Protein AF-A0A953AS24-F1 (afdb_monomer_lite)

Sequence (165 aa):
MPSPA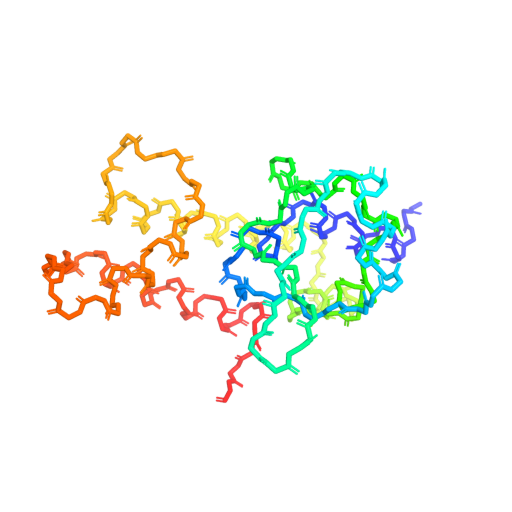DTLSALCQGCGLCCDGTLFARVPVSAAERDRLLVAAGVQVERRPDGAFALPQRCAALSGCRCTVYADRPGRCREYQCLLFAAVEASEVDLDEARAVIHGAGHLIAELGRCAFGAQDDGMAVVARFRALATDAQGPALPAEARRAFLALQAYLDRHFRGRR

Radius of gyration: 16.63 Å; chains: 1; bounding box: 41×34×47 Å

pLDDT: mean 91.41, std 7.44, range [49.41, 98.5]

Structure (mmCIF, N/CA/C/O backbone):
data_AF-A0A953AS24-F1
#
_entry.id   AF-A0A953AS24-F1
#
loop_
_atom_site.group_PDB
_atom_site.id
_atom_site.type_symbol
_atom_site.label_atom_id
_atom_site.label_alt_id
_atom_site.label_comp_id
_atom_site.label_asym_id
_atom_site.label_entity_id
_atom_site.label_seq_id
_atom_site.pdbx_PDB_ins_code
_atom_site.Cartn_x
_atom_site.Cartn_y
_atom_site.Cartn_z
_atom_site.occupancy
_atom_site.B_iso_or_equiv
_atom_site.auth_seq_id
_atom_site.auth_comp_id
_atom_site.auth_asym_id
_atom_site.auth_atom_id
_atom_site.pdbx_PDB_model_num
ATOM 1 N N . MET A 1 1 ? -15.199 -5.588 -24.005 1.00 57.06 1 MET A N 1
ATOM 2 C CA . MET A 1 1 ? -14.948 -5.758 -22.559 1.00 57.06 1 MET A CA 1
ATOM 3 C C . MET A 1 1 ? -13.448 -5.634 -22.329 1.00 57.06 1 MET A C 1
ATOM 5 O O . MET A 1 1 ? -12.721 -6.041 -23.232 1.00 57.06 1 MET A O 1
ATOM 9 N N . PRO A 1 2 ? -12.986 -5.033 -21.220 1.00 70.00 2 PRO A N 1
ATOM 10 C CA . PRO A 1 2 ? -11.558 -4.989 -20.897 1.00 70.00 2 PRO A CA 1
ATOM 11 C C . PRO A 1 2 ? -10.990 -6.407 -20.751 1.00 70.00 2 PRO A C 1
ATOM 13 O O . PRO A 1 2 ? -11.717 -7.326 -20.370 1.00 70.00 2 PRO A O 1
ATOM 16 N N . SER A 1 3 ? -9.710 -6.594 -21.081 1.00 81.81 3 SER A N 1
ATOM 17 C CA . SER A 1 3 ? -9.041 -7.878 -20.855 1.00 81.81 3 SER A CA 1
ATOM 18 C C . SER A 1 3 ? -8.829 -8.118 -19.349 1.00 81.81 3 SER A C 1
ATOM 20 O O . SER A 1 3 ? -8.782 -7.152 -18.582 1.00 81.81 3 SER A O 1
ATOM 22 N N . PRO A 1 4 ? -8.639 -9.371 -18.892 1.00 80.38 4 PRO A N 1
ATOM 23 C CA . PRO A 1 4 ? -8.304 -9.646 -17.491 1.00 80.38 4 PRO A CA 1
ATOM 24 C C . PRO A 1 4 ? -7.082 -8.850 -17.000 1.00 80.38 4 PRO A C 1
ATOM 26 O O . PRO A 1 4 ? -7.081 -8.318 -15.891 1.00 80.38 4 PRO A O 1
ATOM 29 N N . ALA A 1 5 ? -6.074 -8.676 -17.861 1.00 84.25 5 ALA A N 1
ATOM 30 C CA . ALA A 1 5 ? -4.888 -7.878 -17.560 1.00 84.25 5 ALA A CA 1
ATOM 31 C C . ALA A 1 5 ? -5.206 -6.380 -17.364 1.00 84.25 5 ALA A C 1
ATOM 33 O O . ALA A 1 5 ? -4.604 -5.730 -16.501 1.00 84.25 5 ALA A O 1
ATOM 34 N N . ASP A 1 6 ? -6.168 -5.835 -18.114 1.00 89.81 6 ASP A N 1
ATOM 35 C CA . ASP A 1 6 ? -6.621 -4.447 -17.959 1.00 89.81 6 ASP A CA 1
ATOM 36 C C . ASP A 1 6 ? -7.392 -4.259 -16.650 1.00 89.81 6 ASP A C 1
ATOM 38 O O . ASP A 1 6 ? -7.176 -3.273 -15.944 1.00 89.81 6 ASP A O 1
ATOM 42 N N . THR A 1 7 ? -8.237 -5.227 -16.279 1.00 93.94 7 THR A N 1
ATOM 43 C CA . THR A 1 7 ? -8.987 -5.224 -15.012 1.00 93.94 7 THR A CA 1
ATOM 44 C C . THR A 1 7 ? -8.045 -5.223 -13.807 1.00 93.94 7 THR A C 1
ATOM 46 O O . THR A 1 7 ? -8.185 -4.393 -12.907 1.00 93.94 7 THR A O 1
ATOM 49 N N . LEU A 1 8 ? -7.030 -6.089 -13.813 1.00 95.19 8 LEU A N 1
ATOM 50 C CA . LEU A 1 8 ? -6.021 -6.158 -12.751 1.00 95.19 8 LEU A CA 1
ATOM 51 C C . LEU A 1 8 ? -5.157 -4.890 -12.693 1.00 95.19 8 LEU A C 1
ATOM 53 O O . LEU A 1 8 ? -4.812 -4.398 -11.614 1.00 95.19 8 LEU A O 1
ATOM 57 N N . SER A 1 9 ? -4.849 -4.307 -13.853 1.00 94.62 9 SER A N 1
ATOM 58 C CA . SER A 1 9 ? -4.141 -3.028 -13.921 1.00 94.62 9 SER A CA 1
ATOM 59 C C . SER A 1 9 ? -4.973 -1.885 -13.338 1.00 94.62 9 SER A C 1
ATOM 61 O O . SER A 1 9 ? -4.454 -1.076 -12.561 1.00 94.62 9 SER A O 1
ATOM 63 N N . ALA A 1 10 ? -6.269 -1.840 -13.660 1.00 95.19 10 ALA A N 1
ATOM 64 C CA . ALA A 1 10 ? -7.214 -0.870 -13.120 1.00 95.19 10 ALA A CA 1
ATOM 65 C C . ALA A 1 10 ? -7.365 -1.010 -11.599 1.00 95.19 10 ALA A C 1
ATOM 67 O O . ALA A 1 10 ? -7.369 0.002 -10.897 1.00 95.19 10 ALA A O 1
ATOM 68 N N . LEU A 1 11 ? -7.397 -2.243 -11.080 1.00 96.88 11 LEU A N 1
ATOM 69 C CA . LEU A 1 11 ? -7.413 -2.516 -9.643 1.00 96.88 11 LEU A CA 1
ATOM 70 C C . LEU A 1 11 ? -6.212 -1.869 -8.939 1.00 96.88 11 LEU A C 1
ATOM 72 O O . LEU A 1 11 ? -6.384 -1.085 -8.006 1.00 96.88 11 LEU A O 1
ATOM 76 N N . CYS A 1 12 ? -4.986 -2.155 -9.389 1.00 96.31 12 CYS A N 1
ATOM 77 C CA . CYS A 1 12 ? -3.791 -1.606 -8.747 1.00 96.31 12 CYS A CA 1
ATOM 78 C C . CYS A 1 12 ? -3.719 -0.076 -8.848 1.00 96.31 12 CYS A C 1
ATOM 80 O O . CYS A 1 12 ? -3.359 0.576 -7.867 1.00 96.31 12 CYS A O 1
ATOM 82 N N . GLN A 1 13 ? -4.061 0.495 -10.010 1.00 94.88 13 GLN A N 1
ATOM 83 C CA . GLN A 1 13 ? -4.047 1.947 -10.220 1.00 94.88 13 GLN A CA 1
ATOM 84 C C . GLN A 1 13 ? -5.165 2.689 -9.471 1.00 94.88 13 GLN A C 1
ATOM 86 O O . GLN A 1 13 ? -5.053 3.897 -9.273 1.00 94.88 13 GLN A O 1
ATOM 91 N N . GLY A 1 14 ? -6.215 1.985 -9.043 1.00 95.75 14 GLY A N 1
ATOM 92 C CA . GLY A 1 14 ? -7.245 2.506 -8.142 1.00 95.75 14 GLY A CA 1
ATOM 93 C C . GLY A 1 14 ? -6.962 2.275 -6.652 1.00 95.75 14 GLY A C 1
ATOM 94 O O . GLY A 1 14 ? -7.643 2.864 -5.823 1.00 95.75 14 GLY A O 1
ATOM 95 N N . CYS A 1 15 ? -5.980 1.435 -6.300 1.00 96.94 15 CYS A N 1
ATOM 96 C CA . CYS A 1 15 ? -5.744 0.982 -4.924 1.00 96.94 15 CYS A CA 1
ATOM 97 C C . CYS A 1 15 ? -4.624 1.739 -4.198 1.00 96.94 15 CYS A C 1
ATOM 99 O O . CYS A 1 15 ? -4.833 2.272 -3.115 1.00 96.94 15 CYS A O 1
ATOM 101 N N . GLY A 1 16 ? -3.409 1.756 -4.752 1.00 94.94 16 GLY A N 1
ATOM 102 C CA . GLY A 1 16 ? -2.274 2.490 -4.176 1.00 94.94 16 GLY A CA 1
ATOM 103 C C . GLY A 1 16 ? -1.678 1.971 -2.849 1.00 94.94 16 GLY A C 1
ATOM 104 O O . GLY A 1 16 ? -0.575 2.393 -2.516 1.00 94.94 16 GLY A O 1
ATOM 105 N N . LEU A 1 17 ? -2.298 1.023 -2.130 1.00 96.06 17 LEU A N 1
ATOM 106 C CA . LEU A 1 17 ? -1.863 0.584 -0.779 1.00 96.06 17 LEU A CA 1
ATOM 107 C C . LEU A 1 17 ? -0.479 -0.100 -0.710 1.00 96.06 17 LEU A C 1
ATOM 109 O O . LEU A 1 17 ? 0.141 -0.227 0.351 1.00 96.06 17 LEU A O 1
ATOM 113 N N . CYS A 1 18 ? 0.013 -0.607 -1.840 1.00 94.56 18 CYS A N 1
ATOM 114 C CA . CYS A 1 18 ? 1.396 -1.072 -1.961 1.00 94.56 18 CYS A CA 1
ATOM 115 C C . CYS A 1 18 ? 2.372 0.108 -2.074 1.00 94.56 18 CYS A C 1
ATOM 117 O O . CYS A 1 18 ? 3.489 0.047 -1.570 1.00 94.56 18 CYS A O 1
ATOM 119 N N . CYS A 1 19 ? 1.945 1.163 -2.773 1.00 94.25 19 CYS A N 1
ATOM 120 C CA . CYS A 1 19 ? 2.753 2.320 -3.138 1.00 94.25 19 CYS A CA 1
ATOM 121 C C . CYS A 1 19 ? 2.797 3.400 -2.043 1.00 94.25 19 CYS A C 1
ATOM 123 O O . CYS A 1 19 ? 3.697 4.237 -2.038 1.00 94.25 19 CYS A O 1
ATOM 125 N N . ASP A 1 20 ? 1.814 3.437 -1.143 1.00 93.25 20 ASP A N 1
ATOM 126 C CA . ASP A 1 20 ? 1.729 4.420 -0.054 1.00 93.25 20 ASP A CA 1
ATOM 127 C C . ASP A 1 20 ? 2.463 3.972 1.226 1.00 93.25 20 ASP A C 1
ATOM 129 O O . ASP A 1 20 ? 2.679 4.776 2.133 1.00 93.25 20 ASP A O 1
ATOM 133 N N . GLY A 1 21 ? 2.878 2.702 1.285 1.00 92.56 21 GLY A N 1
ATOM 134 C CA . GLY A 1 21 ? 3.564 2.096 2.427 1.00 92.56 21 GLY A CA 1
ATOM 135 C C . GLY A 1 21 ? 2.660 1.345 3.408 1.00 92.56 21 GLY A C 1
ATOM 136 O O . GLY A 1 21 ? 3.138 0.828 4.427 1.00 92.56 21 GLY A O 1
ATOM 137 N N . THR A 1 22 ? 1.362 1.239 3.120 1.00 94.94 22 THR A N 1
ATOM 138 C CA . THR A 1 22 ? 0.387 0.562 3.980 1.00 94.94 22 THR A CA 1
ATOM 139 C C . THR A 1 22 ? 0.687 -0.935 4.094 1.00 94.94 22 THR A C 1
ATOM 141 O O . THR A 1 22 ? 0.753 -1.490 5.206 1.00 94.94 22 THR A O 1
ATOM 144 N N . LEU A 1 23 ? 0.922 -1.610 2.964 1.00 94.56 23 LEU A N 1
ATOM 145 C CA . LEU A 1 23 ? 1.195 -3.051 2.959 1.00 94.56 23 LEU A CA 1
ATOM 146 C C . LEU A 1 23 ? 2.635 -3.391 3.354 1.00 94.56 23 LEU A C 1
ATOM 148 O O . LEU A 1 23 ? 2.839 -4.295 4.165 1.00 94.56 23 LEU A O 1
ATOM 152 N N . PHE A 1 24 ? 3.616 -2.650 2.847 1.00 92.69 24 PHE A N 1
ATOM 153 C CA . PHE A 1 24 ? 5.036 -2.841 3.141 1.00 92.69 24 PHE A CA 1
ATOM 154 C C . PHE A 1 24 ? 5.801 -1.526 2.997 1.00 92.69 24 PHE A C 1
ATOM 156 O O . PHE A 1 24 ? 5.405 -0.648 2.244 1.00 92.69 24 PHE A O 1
ATOM 163 N N . ALA A 1 25 ? 6.923 -1.398 3.705 1.00 90.88 25 ALA A N 1
ATOM 164 C CA . ALA A 1 25 ? 7.680 -0.147 3.747 1.00 90.88 25 ALA A CA 1
ATOM 165 C C . ALA A 1 25 ? 8.714 -0.000 2.620 1.00 90.88 25 ALA A C 1
ATOM 167 O O . ALA A 1 25 ? 9.188 1.103 2.374 1.00 90.88 25 ALA A O 1
ATOM 168 N N . ARG A 1 26 ? 9.137 -1.099 1.978 1.00 92.69 26 ARG A N 1
ATOM 169 C CA . ARG A 1 26 ? 10.236 -1.092 1.001 1.00 92.69 26 ARG A CA 1
ATOM 170 C C . ARG A 1 26 ? 10.067 -2.190 -0.041 1.00 92.69 26 ARG A C 1
ATOM 172 O O . ARG A 1 26 ? 9.614 -3.282 0.292 1.00 92.69 26 ARG A O 1
ATOM 179 N N . VAL A 1 27 ? 10.514 -1.917 -1.264 1.00 93.94 27 VAL A N 1
ATOM 180 C CA . VAL A 1 27 ? 10.561 -2.883 -2.369 1.00 93.94 27 VAL A CA 1
ATOM 181 C C . VAL A 1 27 ? 12.014 -3.082 -2.803 1.00 93.94 27 VAL A C 1
ATOM 183 O O . VAL A 1 27 ? 12.656 -2.103 -3.176 1.00 93.94 27 VAL A O 1
ATOM 186 N N . PRO A 1 28 ? 12.567 -4.306 -2.767 1.00 94.31 28 PRO A N 1
ATOM 187 C CA . PRO A 1 28 ? 13.895 -4.573 -3.314 1.00 94.31 28 PRO A CA 1
ATOM 188 C C . PRO A 1 28 ? 13.943 -4.276 -4.816 1.00 94.31 28 PRO A C 1
ATOM 190 O O . PRO A 1 28 ? 13.036 -4.677 -5.546 1.00 94.31 28 PRO A O 1
ATOM 193 N N . VAL A 1 29 ? 15.003 -3.612 -5.272 1.00 94.75 29 VAL A N 1
ATOM 194 C CA . VAL A 1 29 ? 15.225 -3.304 -6.693 1.00 94.75 29 VAL A CA 1
ATOM 195 C C . VAL A 1 29 ? 16.671 -3.592 -7.089 1.00 94.75 29 VAL A C 1
ATOM 197 O O . VAL A 1 29 ? 17.593 -3.483 -6.280 1.00 94.75 29 VAL A O 1
ATOM 200 N N . SER A 1 30 ? 16.881 -3.972 -8.343 1.00 94.00 30 SER A N 1
ATOM 201 C CA . SER A 1 30 ? 18.215 -4.098 -8.934 1.00 94.00 30 SER A CA 1
ATOM 202 C C . SER A 1 30 ? 18.818 -2.727 -9.266 1.00 94.00 30 SER A C 1
ATOM 204 O O . SER A 1 30 ? 18.110 -1.724 -9.376 1.00 94.00 30 SER A O 1
ATOM 206 N N . ALA A 1 31 ? 20.135 -2.676 -9.491 1.00 92.25 31 ALA A N 1
ATOM 207 C CA . ALA A 1 31 ? 20.808 -1.453 -9.941 1.00 92.25 31 ALA A CA 1
ATOM 208 C C . ALA A 1 31 ? 20.243 -0.938 -11.282 1.00 92.25 31 ALA A C 1
ATOM 210 O O . ALA A 1 31 ? 20.002 0.255 -11.434 1.00 92.25 31 ALA A O 1
ATOM 211 N N . ALA A 1 32 ? 19.940 -1.843 -12.218 1.00 92.38 32 ALA A N 1
ATOM 212 C CA . ALA A 1 32 ? 19.353 -1.486 -13.509 1.00 92.38 32 ALA A CA 1
ATOM 213 C C . ALA A 1 32 ? 17.914 -0.949 -13.388 1.00 92.38 32 ALA A C 1
ATOM 215 O O . ALA A 1 32 ? 17.480 -0.125 -14.189 1.00 92.38 32 ALA A O 1
ATOM 216 N N . GLU A 1 33 ? 17.131 -1.424 -12.417 1.00 93.00 33 GLU A N 1
ATOM 217 C CA . GLU A 1 33 ? 15.798 -0.870 -12.138 1.00 93.00 33 GLU A CA 1
ATOM 218 C C . GLU A 1 33 ? 15.875 0.486 -11.453 1.00 93.00 33 GLU A C 1
ATOM 220 O O . GLU A 1 33 ? 15.106 1.371 -11.813 1.00 93.00 33 GLU A O 1
ATOM 225 N N . ARG A 1 34 ? 16.815 0.679 -10.519 1.00 91.44 34 ARG A N 1
ATOM 226 C CA . ARG A 1 34 ? 17.094 1.998 -9.940 1.00 91.44 34 ARG A CA 1
ATOM 227 C C . ARG A 1 34 ? 17.351 3.027 -11.033 1.00 91.44 34 ARG A C 1
ATOM 229 O O . ARG A 1 34 ? 16.734 4.085 -11.012 1.00 91.44 34 ARG A O 1
ATOM 236 N N . ASP A 1 35 ? 18.26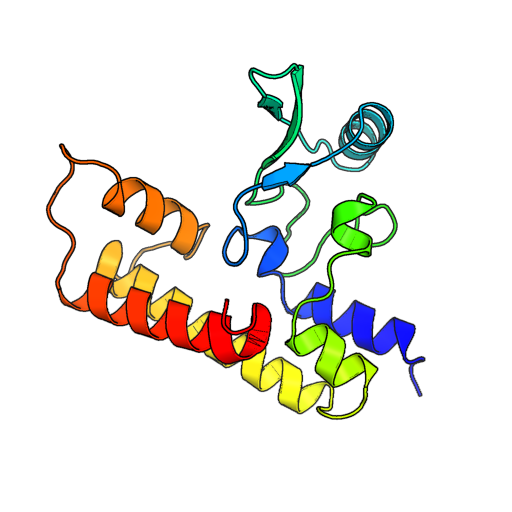3 2.730 -11.955 1.00 90.06 35 ASP A N 1
ATOM 237 C CA . ASP A 1 35 ? 18.667 3.699 -12.980 1.00 90.06 35 ASP A CA 1
ATOM 238 C C . ASP A 1 35 ? 17.483 4.055 -13.885 1.00 90.06 35 ASP A C 1
ATOM 240 O O . ASP A 1 35 ? 17.247 5.227 -14.176 1.00 90.06 35 ASP A O 1
ATOM 244 N N . ARG A 1 36 ? 16.658 3.061 -14.237 1.00 88.94 36 ARG A N 1
ATOM 245 C CA . ARG A 1 36 ? 15.406 3.285 -14.973 1.00 88.94 36 ARG A CA 1
ATOM 246 C C . ARG A 1 36 ? 14.403 4.132 -14.194 1.00 88.94 36 ARG A C 1
ATOM 248 O O . ARG A 1 36 ? 13.838 5.055 -14.764 1.00 88.94 36 ARG A O 1
ATOM 255 N N . LEU A 1 37 ? 14.191 3.851 -12.910 1.00 86.75 37 LEU A N 1
ATOM 256 C CA . LEU A 1 37 ? 13.284 4.615 -12.045 1.00 86.75 37 LEU A CA 1
ATOM 257 C C . LEU A 1 37 ? 13.717 6.079 -11.889 1.00 86.75 37 LEU A C 1
ATOM 259 O O . LEU A 1 37 ? 12.875 6.981 -11.915 1.00 86.75 37 LEU A O 1
ATOM 263 N N . LEU A 1 38 ? 15.025 6.307 -11.755 1.00 85.44 38 LEU A N 1
ATOM 264 C CA . LEU A 1 38 ? 15.603 7.641 -11.674 1.00 85.44 38 LEU A CA 1
ATOM 265 C C . LEU A 1 38 ? 15.333 8.430 -12.960 1.00 85.44 38 LEU A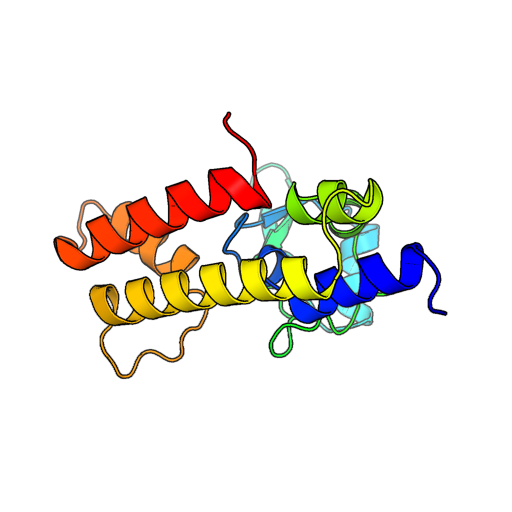 C 1
ATOM 267 O O . LEU A 1 38 ? 14.870 9.564 -12.890 1.00 85.44 38 LEU A O 1
ATOM 271 N N . VAL A 1 39 ? 15.562 7.816 -14.124 1.00 83.44 39 VAL A N 1
ATOM 272 C CA . VAL A 1 39 ? 15.325 8.449 -15.431 1.00 83.44 39 VAL A CA 1
ATOM 273 C C . VAL A 1 39 ? 13.833 8.667 -15.700 1.00 83.44 39 VAL A C 1
ATOM 275 O O . VAL A 1 39 ? 13.449 9.733 -16.169 1.00 83.44 39 VAL A O 1
ATOM 278 N N . ALA A 1 40 ? 12.987 7.680 -15.401 1.00 78.12 40 ALA A N 1
ATOM 279 C CA . ALA A 1 40 ? 11.572 7.703 -15.766 1.00 78.12 40 ALA A CA 1
ATOM 280 C C . ALA A 1 40 ? 10.727 8.649 -14.900 1.00 78.12 40 ALA A C 1
ATOM 282 O O . ALA A 1 40 ? 9.756 9.222 -15.389 1.00 78.12 40 ALA A O 1
ATOM 283 N N . ALA A 1 41 ? 11.054 8.794 -13.612 1.00 77.31 41 ALA A N 1
ATOM 284 C CA . ALA A 1 41 ? 10.212 9.546 -12.678 1.00 77.31 41 ALA A CA 1
ATOM 285 C C . ALA A 1 41 ? 10.977 10.265 -11.556 1.00 77.31 41 ALA A C 1
ATOM 287 O O . ALA A 1 41 ? 10.364 10.685 -10.575 1.00 77.31 41 ALA A O 1
ATOM 288 N N . GLY A 1 42 ? 12.305 10.390 -11.653 1.00 82.50 42 GLY A N 1
ATOM 289 C CA . GLY A 1 42 ? 13.114 11.023 -10.605 1.00 82.50 42 GLY A CA 1
ATOM 290 C C . GLY A 1 42 ? 13.071 10.275 -9.267 1.00 82.50 42 GLY A C 1
ATOM 291 O O . GLY A 1 42 ? 13.406 10.840 -8.225 1.00 82.50 42 GLY A O 1
ATOM 292 N N . VAL A 1 43 ? 12.635 9.011 -9.280 1.00 82.25 43 VAL A N 1
ATOM 293 C CA . VAL A 1 43 ? 12.394 8.221 -8.073 1.00 82.25 43 VAL A CA 1
ATOM 294 C C . VAL A 1 43 ? 13.732 7.831 -7.457 1.00 82.25 43 VAL A C 1
ATOM 296 O O . VAL A 1 43 ? 14.502 7.067 -8.038 1.00 82.25 43 VAL A O 1
ATOM 299 N N . GLN A 1 44 ? 13.992 8.342 -6.256 1.00 82.44 44 GLN A N 1
ATOM 300 C CA . GLN A 1 44 ? 15.174 7.980 -5.482 1.00 82.44 44 GLN A CA 1
ATOM 301 C C . GLN A 1 44 ? 14.985 6.602 -4.842 1.00 82.44 44 GLN A C 1
ATOM 303 O O . GLN A 1 44 ? 13.919 6.291 -4.306 1.00 82.44 44 GLN A O 1
ATOM 308 N N . VAL A 1 45 ? 16.035 5.783 -4.876 1.00 89.25 45 VAL A N 1
ATOM 309 C CA . VAL A 1 45 ? 16.090 4.508 -4.149 1.00 89.25 45 VAL A CA 1
ATOM 310 C C . VAL A 1 45 ? 17.124 4.612 -3.037 1.00 89.25 45 VAL A C 1
ATOM 312 O O . VAL A 1 45 ? 18.152 5.275 -3.179 1.00 89.25 45 VAL A O 1
ATOM 315 N N . GLU A 1 46 ? 16.881 3.913 -1.941 1.00 92.25 46 GLU A N 1
ATOM 316 C CA . GLU A 1 46 ? 17.805 3.829 -0.820 1.00 92.25 46 GLU A CA 1
ATOM 317 C C . GLU A 1 46 ? 18.823 2.714 -1.063 1.00 92.25 46 GLU A C 1
ATOM 319 O O . GLU A 1 46 ? 18.474 1.620 -1.518 1.00 92.25 46 GLU A O 1
ATOM 324 N N . ARG A 1 47 ? 20.089 2.963 -0.713 1.00 93.25 47 ARG A N 1
ATOM 325 C CA . ARG A 1 47 ? 21.088 1.900 -0.576 1.00 93.25 47 ARG A CA 1
ATOM 326 C C . ARG A 1 47 ? 21.081 1.402 0.864 1.00 93.25 47 ARG A C 1
ATOM 328 O O . ARG A 1 47 ? 21.296 2.173 1.795 1.00 93.25 47 ARG A O 1
ATOM 335 N N . ARG A 1 48 ? 20.826 0.112 1.042 1.00 90.81 48 ARG A N 1
ATOM 336 C CA . ARG A 1 48 ? 20.788 -0.556 2.344 1.00 90.81 48 ARG A CA 1
ATOM 337 C C . ARG A 1 48 ? 22.205 -0.851 2.865 1.00 90.81 48 ARG A C 1
ATOM 339 O O . ARG A 1 48 ? 23.144 -0.884 2.067 1.00 90.81 48 ARG A O 1
ATOM 346 N N . PRO A 1 49 ? 22.373 -1.119 4.177 1.00 90.44 49 PRO A N 1
ATOM 347 C CA . PRO A 1 49 ? 23.676 -1.461 4.761 1.00 90.44 49 PRO A CA 1
ATOM 348 C C . PRO A 1 49 ? 24.340 -2.695 4.134 1.00 90.44 49 PRO A C 1
ATOM 350 O O . PRO A 1 49 ? 25.557 -2.747 4.014 1.00 90.44 49 PRO A O 1
ATOM 353 N N . ASP A 1 50 ? 23.532 -3.656 3.682 1.00 90.56 50 ASP A N 1
ATOM 354 C CA . ASP A 1 50 ? 23.965 -4.860 2.955 1.00 90.56 50 ASP A CA 1
ATOM 355 C C . ASP A 1 50 ? 24.376 -4.583 1.491 1.00 90.56 50 ASP A C 1
ATOM 357 O O . ASP A 1 50 ? 24.755 -5.494 0.759 1.00 90.56 50 ASP A O 1
ATOM 361 N N . GLY A 1 51 ? 24.315 -3.324 1.050 1.00 90.00 51 GLY A N 1
ATOM 362 C CA . GLY A 1 51 ? 24.669 -2.888 -0.295 1.00 90.00 51 GLY A CA 1
ATOM 363 C C . GLY A 1 51 ? 23.554 -3.033 -1.333 1.00 90.00 51 GLY A C 1
ATOM 364 O O . GLY A 1 51 ? 23.734 -2.527 -2.444 1.00 90.00 51 GLY A O 1
ATOM 365 N N . ALA A 1 52 ? 22.418 -3.653 -0.993 1.00 92.00 52 ALA A N 1
ATOM 366 C CA . ALA A 1 52 ? 21.270 -3.788 -1.886 1.00 92.00 52 ALA A CA 1
ATOM 367 C C . ALA A 1 52 ? 20.501 -2.466 -2.041 1.00 92.00 52 ALA A C 1
ATOM 369 O O . ALA A 1 52 ? 20.540 -1.597 -1.167 1.00 92.00 52 ALA A O 1
ATOM 370 N N . PHE A 1 53 ? 19.754 -2.320 -3.138 1.00 94.50 53 PHE A N 1
ATOM 371 C CA . PHE A 1 53 ? 18.872 -1.171 -3.343 1.00 94.50 53 PHE A CA 1
ATOM 372 C C . PHE A 1 53 ? 17.435 -1.499 -2.946 1.00 94.50 53 PHE A C 1
ATOM 374 O O . PHE A 1 53 ? 16.927 -2.597 -3.191 1.00 94.50 53 PHE A O 1
ATOM 381 N N . ALA A 1 54 ? 16.768 -0.526 -2.338 1.00 94.38 54 ALA A N 1
ATOM 382 C CA . ALA A 1 54 ? 15.366 -0.617 -1.981 1.00 94.38 54 ALA A CA 1
ATOM 383 C C . ALA A 1 54 ? 14.639 0.675 -2.344 1.00 94.38 54 ALA A C 1
ATOM 385 O O . ALA A 1 54 ? 15.079 1.768 -2.008 1.00 94.38 54 ALA A O 1
ATOM 386 N N . LEU A 1 55 ? 13.499 0.543 -3.007 1.00 93.56 55 LEU A N 1
ATOM 387 C CA . LEU A 1 55 ? 12.561 1.629 -3.227 1.00 93.56 55 LEU A CA 1
ATOM 388 C C . LEU A 1 55 ? 11.732 1.832 -1.945 1.00 93.56 55 LEU A C 1
ATOM 390 O O . LEU A 1 55 ? 10.935 0.941 -1.609 1.00 93.56 55 LEU A O 1
ATOM 394 N N . PRO A 1 56 ? 11.896 2.954 -1.220 1.00 92.12 56 PRO A N 1
ATOM 395 C CA . PRO A 1 56 ? 11.083 3.234 -0.046 1.00 92.12 56 PRO A CA 1
ATOM 396 C C . PRO A 1 56 ? 9.628 3.501 -0.433 1.00 92.12 56 PRO A C 1
ATOM 398 O O . PRO A 1 56 ? 9.327 4.038 -1.500 1.00 92.12 56 PRO A O 1
ATOM 401 N N . GLN A 1 57 ? 8.722 3.111 0.458 1.00 91.44 57 GLN A N 1
ATOM 402 C CA . GLN A 1 57 ? 7.319 3.492 0.418 1.00 91.44 57 GLN A CA 1
ATOM 403 C C . GLN A 1 57 ? 7.080 4.543 1.512 1.00 91.44 57 GLN A C 1
ATOM 405 O O . GLN A 1 57 ? 7.493 4.345 2.651 1.00 91.44 57 GLN A O 1
ATOM 410 N N . ARG A 1 58 ? 6.434 5.676 1.248 1.00 90.94 58 ARG A N 1
ATOM 411 C CA . ARG A 1 58 ? 5.675 6.066 0.050 1.00 90.94 58 ARG A CA 1
ATOM 412 C C . ARG A 1 58 ? 6.534 6.259 -1.210 1.00 90.94 58 ARG A C 1
ATOM 414 O O . ARG A 1 58 ? 7.462 7.060 -1.216 1.00 90.94 58 ARG A O 1
ATOM 421 N N . CYS A 1 59 ? 6.183 5.559 -2.289 1.00 92.06 59 CYS A N 1
ATOM 422 C CA . CYS A 1 59 ? 6.860 5.662 -3.579 1.00 92.06 59 CYS A CA 1
ATOM 423 C C . CYS A 1 59 ? 6.713 7.075 -4.158 1.00 92.06 59 CYS A C 1
ATOM 425 O O . CYS A 1 59 ? 5.604 7.607 -4.236 1.00 92.06 59 CYS A O 1
ATOM 427 N N . ALA A 1 60 ? 7.810 7.662 -4.642 1.00 90.88 60 ALA A N 1
ATOM 428 C CA . ALA A 1 60 ? 7.786 8.985 -5.270 1.00 90.88 60 ALA A CA 1
ATOM 429 C C . ALA A 1 60 ? 6.963 9.027 -6.576 1.00 90.88 60 ALA A C 1
ATOM 431 O O . ALA A 1 60 ? 6.438 10.075 -6.932 1.00 90.88 60 ALA A O 1
ATOM 432 N N . ALA A 1 61 ? 6.773 7.885 -7.248 1.00 92.62 61 ALA A N 1
ATOM 433 C CA . ALA A 1 61 ? 5.904 7.776 -8.422 1.00 92.62 61 ALA A CA 1
ATOM 434 C C . ALA A 1 61 ? 4.402 7.666 -8.082 1.00 92.62 61 ALA A C 1
ATOM 436 O O . ALA A 1 61 ? 3.577 7.499 -8.980 1.00 92.62 61 ALA A O 1
ATOM 437 N N . LEU A 1 62 ? 4.017 7.709 -6.801 1.00 92.94 62 LEU A N 1
ATOM 438 C CA . LEU A 1 62 ? 2.612 7.686 -6.404 1.00 92.94 62 LEU A CA 1
ATOM 439 C C . LEU A 1 62 ? 1.993 9.091 -6.491 1.00 92.94 62 LEU A C 1
ATOM 441 O O . LEU A 1 62 ? 2.349 9.990 -5.723 1.00 92.94 62 LEU A O 1
ATOM 445 N N . SER A 1 63 ? 0.999 9.247 -7.365 1.00 92.06 63 SER A N 1
ATOM 446 C CA . SER A 1 63 ? 0.157 10.442 -7.481 1.00 92.06 63 SER A CA 1
ATOM 447 C C . SER A 1 63 ? -1.302 10.082 -7.187 1.00 92.06 63 SER A C 1
ATOM 449 O O . SER A 1 63 ? -1.933 9.326 -7.931 1.00 92.06 63 SER A O 1
ATOM 451 N N . GLY A 1 64 ? -1.833 10.560 -6.057 1.00 90.69 64 GLY A N 1
ATOM 452 C CA . GLY A 1 64 ? -3.079 10.030 -5.494 1.00 90.69 64 GLY A CA 1
ATOM 453 C C . GLY A 1 64 ? -2.947 8.527 -5.224 1.00 90.69 64 GLY A C 1
ATOM 454 O O . GLY A 1 64 ? -2.061 8.118 -4.480 1.00 90.69 64 GLY A O 1
ATOM 455 N N . CYS A 1 65 ? -3.781 7.714 -5.879 1.00 90.94 65 CYS A N 1
ATOM 456 C CA . CYS A 1 65 ? -3.690 6.245 -5.854 1.00 90.94 65 CYS A CA 1
ATOM 457 C C . CYS A 1 65 ? -2.965 5.650 -7.079 1.00 90.94 65 CYS A C 1
ATOM 459 O O . CYS A 1 65 ? -2.775 4.436 -7.159 1.00 90.94 65 CYS A O 1
ATOM 461 N N . ARG A 1 66 ? -2.557 6.485 -8.045 1.00 93.94 66 ARG A N 1
ATOM 462 C CA . ARG A 1 66 ? -2.030 6.043 -9.341 1.00 93.94 66 ARG A CA 1
ATOM 463 C C . ARG A 1 66 ? -0.506 6.036 -9.354 1.00 93.94 66 ARG A C 1
ATOM 465 O O . ARG A 1 66 ? 0.137 7.020 -8.994 1.00 93.94 66 ARG A O 1
ATOM 472 N N . CYS A 1 67 ? 0.070 4.939 -9.835 1.00 94.00 67 CYS A N 1
ATOM 473 C CA . CYS A 1 67 ? 1.498 4.855 -10.128 1.00 94.00 67 CYS A CA 1
ATOM 474 C C . CYS A 1 67 ? 1.778 5.507 -11.489 1.00 94.00 67 CYS A C 1
ATOM 476 O O . CYS A 1 67 ? 1.292 5.026 -12.513 1.00 94.00 67 CYS A O 1
ATOM 478 N N . THR A 1 68 ? 2.575 6.574 -11.516 1.00 93.56 68 THR A N 1
ATOM 479 C CA . THR A 1 68 ? 2.910 7.300 -12.755 1.00 93.56 68 THR A CA 1
ATOM 480 C C . THR A 1 68 ? 3.820 6.503 -13.691 1.00 93.56 68 THR A C 1
ATOM 482 O O . THR A 1 68 ? 3.852 6.781 -14.883 1.00 93.56 68 THR A O 1
ATOM 485 N N . VAL A 1 69 ? 4.493 5.469 -13.176 1.00 92.44 69 VAL A N 1
ATOM 486 C CA . VAL A 1 69 ? 5.368 4.553 -13.931 1.00 92.44 69 VAL A CA 1
ATOM 487 C C . VAL A 1 69 ? 4.804 3.132 -13.986 1.00 92.44 69 VAL A C 1
ATOM 489 O O . VAL A 1 69 ? 5.552 2.161 -13.967 1.00 92.44 69 VAL A O 1
ATOM 492 N N . TYR A 1 70 ? 3.476 2.964 -14.001 1.00 93.12 70 TYR A N 1
ATOM 493 C CA . TYR A 1 70 ? 2.857 1.634 -13.887 1.00 93.12 70 TYR A CA 1
ATOM 494 C C . TYR A 1 70 ? 3.346 0.634 -14.953 1.00 93.12 70 TYR A C 1
ATOM 496 O O . TYR A 1 70 ? 3.579 -0.534 -14.637 1.00 93.12 70 TYR A O 1
ATOM 504 N N . ALA A 1 71 ? 3.550 1.093 -16.192 1.00 89.88 71 ALA A N 1
ATOM 505 C CA . ALA A 1 71 ? 4.084 0.271 -17.279 1.00 89.88 71 ALA A CA 1
ATOM 506 C C . ALA A 1 71 ? 5.539 -0.164 -17.021 1.00 89.88 71 ALA A C 1
ATOM 508 O O . ALA 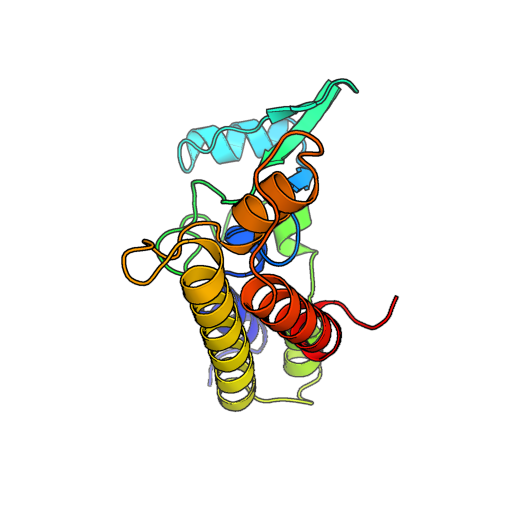A 1 71 ? 5.872 -1.332 -17.227 1.00 89.88 71 ALA A O 1
ATOM 509 N N . ASP A 1 72 ? 6.352 0.732 -16.459 1.00 89.50 72 ASP A N 1
ATOM 510 C CA . ASP A 1 72 ? 7.784 0.551 -16.186 1.00 89.50 72 ASP A CA 1
ATOM 511 C C . ASP A 1 72 ? 8.083 0.123 -14.743 1.00 89.50 72 ASP A C 1
ATOM 513 O O . ASP A 1 72 ? 9.226 0.181 -14.282 1.00 89.50 72 ASP A O 1
ATOM 517 N N . ARG A 1 73 ? 7.056 -0.315 -14.003 1.00 92.50 73 ARG A N 1
ATOM 518 C CA . ARG A 1 73 ? 7.197 -0.689 -12.595 1.00 92.50 73 ARG A CA 1
ATOM 519 C C . ARG A 1 73 ? 8.282 -1.763 -12.409 1.00 92.50 73 ARG A C 1
ATOM 521 O O . ARG A 1 73 ? 8.364 -2.677 -13.244 1.00 92.50 73 ARG A O 1
ATOM 528 N N . PRO A 1 74 ? 9.050 -1.706 -11.301 1.00 93.19 74 PRO A N 1
ATOM 529 C CA . PRO A 1 74 ? 10.058 -2.714 -10.981 1.00 93.19 74 PRO A CA 1
ATOM 530 C C . PRO A 1 74 ? 9.470 -4.123 -10.959 1.00 93.19 74 PRO A C 1
ATOM 532 O O . PRO A 1 74 ? 8.289 -4.295 -10.642 1.00 93.19 74 PRO A O 1
ATOM 535 N N . GLY A 1 75 ? 10.300 -5.131 -11.221 1.00 94.19 75 GLY A N 1
ATOM 536 C CA . GLY A 1 75 ? 9.923 -6.543 -11.249 1.00 94.19 75 GLY A CA 1
ATOM 537 C C . GLY A 1 75 ? 9.166 -6.950 -9.992 1.00 94.19 75 GLY A C 1
ATOM 538 O O . GLY A 1 75 ? 8.047 -7.438 -10.085 1.00 94.19 75 GLY A O 1
ATOM 539 N N . ARG A 1 76 ? 9.668 -6.583 -8.807 1.00 94.88 76 ARG A N 1
ATOM 540 C CA . ARG A 1 76 ? 8.978 -6.861 -7.535 1.00 94.88 76 ARG A CA 1
ATOM 541 C C . ARG A 1 76 ? 7.604 -6.194 -7.404 1.00 94.88 76 ARG A C 1
ATOM 543 O O . ARG A 1 76 ? 6.693 -6.801 -6.855 1.00 94.88 76 ARG A O 1
ATOM 550 N N . CYS A 1 77 ? 7.419 -4.984 -7.934 1.00 94.50 77 CYS A N 1
ATOM 551 C CA . CYS A 1 77 ? 6.102 -4.331 -7.979 1.00 94.50 77 CYS A CA 1
ATOM 552 C C . CYS A 1 77 ? 5.144 -4.993 -8.986 1.00 94.50 77 CYS A C 1
ATOM 554 O O . CYS A 1 77 ? 3.932 -4.799 -8.899 1.00 94.50 77 CYS A O 1
ATOM 556 N N . ARG A 1 78 ? 5.675 -5.701 -9.988 1.00 93.50 78 ARG A N 1
ATOM 557 C CA . ARG A 1 78 ? 4.897 -6.436 -10.994 1.00 93.50 78 ARG A CA 1
ATOM 558 C C . ARG A 1 78 ? 4.512 -7.830 -10.516 1.00 93.50 78 ARG A C 1
ATOM 560 O O . ARG A 1 78 ? 3.384 -8.239 -10.742 1.00 93.50 78 ARG A O 1
ATOM 567 N N . GLU A 1 79 ? 5.449 -8.511 -9.868 1.00 93.81 79 GLU A N 1
ATOM 568 C CA . GLU A 1 79 ? 5.307 -9.866 -9.328 1.00 93.81 79 GLU A CA 1
ATOM 569 C C . GLU A 1 79 ? 4.402 -9.920 -8.096 1.00 93.81 79 GLU A C 1
ATOM 571 O O . GLU A 1 79 ? 3.799 -10.951 -7.823 1.00 93.81 79 GLU A O 1
ATOM 576 N N . TYR A 1 80 ? 4.322 -8.837 -7.318 1.00 94.94 80 TYR A N 1
ATOM 577 C CA . TYR A 1 80 ? 3.528 -8.840 -6.097 1.00 94.94 80 TYR A CA 1
ATOM 578 C C . TYR A 1 80 ? 2.022 -8.876 -6.394 1.00 94.94 80 TYR A C 1
ATOM 580 O O . TYR A 1 80 ? 1.451 -7.901 -6.886 1.00 94.94 80 TYR A O 1
ATOM 588 N N . GLN A 1 81 ? 1.382 -9.978 -6.007 1.00 95.38 81 GLN A N 1
ATOM 589 C CA . GLN A 1 81 ? -0.064 -10.173 -6.040 1.00 95.38 81 GLN A CA 1
ATOM 590 C C . GLN A 1 81 ? -0.594 -10.195 -4.599 1.00 95.38 81 GLN A C 1
ATOM 592 O O . GLN A 1 81 ? -0.303 -11.113 -3.833 1.00 95.38 81 GLN A O 1
ATOM 597 N N . CYS A 1 82 ? -1.342 -9.164 -4.194 1.00 97.19 82 CYS A N 1
ATOM 598 C CA . CYS A 1 82 ? -2.054 -9.198 -2.913 1.00 97.19 82 CYS A CA 1
ATOM 599 C C . CYS A 1 82 ? -3.260 -10.147 -2.997 1.00 97.19 82 CYS A C 1
ATOM 601 O O . CYS A 1 82 ? -3.701 -10.487 -4.093 1.00 97.19 82 CYS A O 1
ATOM 603 N N . LEU A 1 83 ? -3.839 -10.539 -1.859 1.00 97.62 83 LEU A N 1
ATOM 604 C CA . LEU A 1 83 ? -5.005 -11.433 -1.865 1.00 97.62 83 LEU A CA 1
ATOM 605 C C . LEU A 1 83 ? -6.165 -10.899 -2.713 1.00 97.62 83 LEU A C 1
ATOM 607 O O . LEU A 1 83 ? -6.762 -11.660 -3.462 1.00 97.62 83 LEU A O 1
ATOM 611 N N . LEU A 1 84 ? -6.447 -9.595 -2.653 1.00 98.12 84 LEU A N 1
ATOM 612 C CA . LEU A 1 84 ? -7.484 -8.990 -3.486 1.00 98.12 84 LEU A CA 1
ATOM 613 C C . LEU A 1 84 ? -7.163 -9.088 -4.985 1.00 98.12 84 LEU A C 1
ATOM 615 O O . LEU A 1 84 ? -8.062 -9.314 -5.786 1.00 98.12 84 LEU A O 1
ATOM 619 N N . PHE A 1 85 ? -5.890 -8.939 -5.365 1.00 97.50 85 PHE A N 1
ATOM 620 C CA . PHE A 1 85 ? -5.454 -9.145 -6.746 1.00 97.50 85 PHE A CA 1
ATOM 621 C C . PHE A 1 85 ? -5.711 -10.589 -7.176 1.00 97.50 85 PHE A C 1
ATOM 623 O O . PHE A 1 85 ? -6.310 -10.804 -8.224 1.00 97.50 85 PHE A O 1
ATOM 630 N N . ALA A 1 86 ? -5.295 -11.559 -6.357 1.00 97.00 86 ALA A N 1
ATOM 631 C CA . ALA A 1 86 ? -5.472 -12.979 -6.645 1.00 97.00 86 ALA A CA 1
ATOM 632 C C . ALA A 1 86 ? -6.958 -13.364 -6.753 1.00 97.00 86 ALA A C 1
ATOM 634 O O . ALA A 1 86 ? -7.331 -14.094 -7.664 1.00 97.00 86 ALA A O 1
ATOM 635 N N . ALA A 1 87 ? -7.818 -12.819 -5.887 1.00 97.25 87 ALA A N 1
ATOM 636 C CA . ALA A 1 87 ? -9.260 -13.058 -5.929 1.00 97.25 87 ALA A CA 1
ATOM 637 C C . ALA A 1 87 ? -9.908 -12.514 -7.217 1.00 97.25 87 ALA A C 1
ATOM 639 O O . ALA A 1 87 ? -10.730 -13.193 -7.828 1.00 97.25 87 ALA A O 1
ATOM 640 N N . VAL A 1 88 ? -9.507 -11.319 -7.673 1.00 97.31 88 VAL A N 1
ATOM 641 C CA . VAL A 1 88 ? -9.978 -10.760 -8.955 1.00 97.31 88 VAL A CA 1
ATOM 642 C C . VAL A 1 88 ? -9.430 -11.555 -10.142 1.00 97.31 88 VAL A C 1
ATOM 644 O O . VAL A 1 88 ? -10.162 -11.828 -11.089 1.00 97.31 88 VAL A O 1
ATOM 647 N N . GLU A 1 89 ? -8.160 -11.968 -10.095 1.00 96.50 89 GLU A N 1
ATOM 648 C CA . GLU A 1 89 ? -7.537 -12.808 -11.129 1.00 96.50 89 GLU A CA 1
ATOM 649 C C . GLU A 1 89 ? -8.251 -14.164 -11.256 1.00 96.50 89 GLU A C 1
ATOM 651 O O . GLU A 1 89 ? -8.512 -14.624 -12.367 1.00 96.50 89 GLU A O 1
ATOM 656 N N . ALA A 1 90 ? -8.649 -14.754 -10.127 1.00 96.06 90 ALA A N 1
ATOM 657 C CA . ALA A 1 90 ? -9.426 -15.988 -10.053 1.00 96.06 90 ALA A CA 1
ATOM 658 C C . ALA A 1 90 ? -10.934 -15.798 -10.319 1.00 96.06 90 ALA A C 1
ATOM 660 O O . ALA A 1 90 ? -11.676 -16.777 -10.322 1.00 96.06 90 ALA A O 1
ATOM 661 N N . SER A 1 91 ? -11.396 -14.565 -10.572 1.00 95.62 91 SER A N 1
ATOM 662 C CA . SER A 1 91 ? -12.820 -14.219 -10.737 1.00 95.62 91 SER A CA 1
ATOM 663 C C . SER A 1 91 ? -13.707 -14.594 -9.535 1.00 95.62 91 SER A C 1
ATOM 665 O O . SER A 1 91 ? -14.907 -14.802 -9.692 1.00 95.62 91 SER A O 1
ATOM 667 N N . GLU A 1 92 ? -13.131 -14.675 -8.333 1.00 96.88 92 GLU A N 1
ATOM 668 C CA . GLU A 1 92 ? -13.864 -14.874 -7.072 1.00 96.88 92 GLU A CA 1
ATOM 669 C C . GLU A 1 92 ? -14.557 -13.590 -6.602 1.00 96.88 92 GLU A C 1
ATOM 671 O O . GLU A 1 92 ? -15.525 -13.647 -5.847 1.00 96.88 92 GLU A O 1
ATOM 676 N N . VAL A 1 93 ? -14.021 -12.443 -7.022 1.00 96.75 93 VAL A N 1
ATOM 677 C CA . VAL A 1 93 ? -14.491 -11.096 -6.693 1.00 96.75 93 VAL A CA 1
ATOM 678 C C . VAL A 1 93 ? -14.406 -10.249 -7.958 1.00 96.75 93 VAL A C 1
ATOM 680 O O . VAL A 1 93 ? -13.398 -10.302 -8.669 1.00 96.75 93 VAL A O 1
ATOM 683 N N . ASP A 1 94 ? -15.432 -9.455 -8.252 1.00 95.94 94 ASP A N 1
ATOM 684 C CA . ASP A 1 94 ? -15.394 -8.538 -9.393 1.00 95.94 94 ASP A CA 1
ATOM 685 C C . ASP A 1 94 ? -14.689 -7.203 -9.068 1.00 95.94 94 ASP A C 1
ATOM 687 O O . ASP A 1 94 ? -14.251 -6.931 -7.946 1.00 95.94 94 ASP A O 1
ATOM 691 N N . LEU A 1 95 ? -14.520 -6.341 -10.076 1.00 95.50 95 LEU A N 1
ATOM 692 C CA . LEU A 1 95 ? -13.804 -5.077 -9.891 1.00 95.50 95 LEU A CA 1
ATOM 693 C C . LEU A 1 95 ? -14.549 -4.090 -8.974 1.00 95.50 95 LEU A C 1
ATOM 695 O O . LEU A 1 95 ? -13.896 -3.292 -8.299 1.00 95.50 95 LEU A O 1
ATOM 699 N N . ASP A 1 96 ? -15.879 -4.107 -8.949 1.00 96.19 96 ASP A N 1
ATOM 700 C CA . ASP A 1 96 ? -16.678 -3.194 -8.130 1.00 96.19 96 ASP A CA 1
ATOM 701 C C . ASP A 1 96 ? -16.677 -3.639 -6.662 1.00 96.19 96 ASP A C 1
ATOM 703 O O . ASP A 1 96 ? -16.451 -2.819 -5.764 1.00 96.19 96 ASP A O 1
ATOM 707 N N . GLU A 1 97 ? -16.796 -4.941 -6.412 1.00 97.81 97 GLU A N 1
ATOM 708 C CA . GLU A 1 97 ? -16.593 -5.538 -5.092 1.00 97.81 97 GLU A CA 1
ATOM 709 C C . GLU A 1 97 ? -15.173 -5.265 -4.574 1.00 97.81 97 GLU A C 1
ATOM 711 O O . GLU A 1 97 ? -14.979 -4.857 -3.423 1.00 97.81 97 GLU A O 1
ATOM 716 N N . ALA A 1 98 ? -14.161 -5.393 -5.437 1.00 98.00 98 ALA A N 1
ATOM 717 C CA . ALA A 1 98 ? -12.786 -5.093 -5.068 1.00 98.00 98 ALA A CA 1
ATOM 718 C C . ALA A 1 98 ? -12.574 -3.608 -4.727 1.00 98.00 98 ALA A C 1
ATOM 720 O O . ALA A 1 98 ? -11.859 -3.285 -3.772 1.00 98.00 98 ALA A O 1
ATOM 721 N N . ARG A 1 99 ? -13.232 -2.681 -5.436 1.00 98.00 99 ARG A N 1
ATOM 722 C CA . ARG A 1 99 ? -13.221 -1.252 -5.072 1.00 98.00 99 ARG A CA 1
ATOM 723 C C . ARG A 1 99 ? -13.853 -1.005 -3.708 1.00 98.00 99 ARG A C 1
ATOM 725 O O . ARG A 1 99 ? -13.316 -0.203 -2.945 1.00 98.00 99 ARG A O 1
ATOM 732 N N . ALA A 1 100 ? -14.934 -1.705 -3.365 1.00 98.31 100 ALA A N 1
ATOM 733 C CA . ALA A 1 100 ? -15.534 -1.597 -2.037 1.00 98.31 100 ALA A CA 1
ATOM 734 C C . ALA A 1 100 ? -14.548 -2.026 -0.934 1.00 98.31 100 ALA A C 1
ATOM 736 O O . ALA A 1 100 ? -14.440 -1.354 0.095 1.00 98.31 100 ALA A O 1
ATOM 737 N N . VAL A 1 101 ? -13.759 -3.080 -1.175 1.00 98.50 101 VAL A N 1
ATOM 738 C CA . VAL A 1 101 ? -12.691 -3.512 -0.257 1.00 98.50 101 VAL A CA 1
ATOM 739 C C . VAL A 1 101 ? -11.596 -2.445 -0.116 1.00 98.50 101 VAL A C 1
ATOM 741 O O . VAL A 1 101 ? -11.148 -2.140 0.992 1.00 98.50 101 VAL A O 1
ATOM 744 N N . ILE A 1 102 ? -11.182 -1.824 -1.222 1.00 98.31 102 ILE A N 1
ATOM 745 C CA . ILE A 1 102 ? -10.195 -0.732 -1.209 1.00 98.31 102 ILE A CA 1
ATOM 746 C C . ILE A 1 102 ? -10.717 0.467 -0.407 1.00 98.31 102 ILE A C 1
ATOM 748 O O . ILE A 1 102 ? -10.001 1.000 0.442 1.00 98.31 102 ILE A O 1
ATOM 752 N N . HIS A 1 103 ? -11.969 0.869 -0.628 1.00 97.75 103 HIS A N 1
ATOM 753 C CA . HIS A 1 103 ? -12.590 1.969 0.112 1.00 97.75 103 HIS A CA 1
ATOM 754 C C . HIS A 1 103 ? -12.674 1.662 1.612 1.00 97.75 103 HIS A C 1
ATOM 756 O O . HIS A 1 103 ? -12.366 2.527 2.431 1.00 97.75 103 HIS A O 1
ATOM 762 N N . GLY A 1 104 ? -13.011 0.422 1.983 1.00 98.19 104 GLY A N 1
ATOM 763 C CA . GLY A 1 104 ? -13.005 -0.028 3.376 1.00 98.19 104 GLY A CA 1
ATOM 764 C C . GLY A 1 104 ? -11.638 0.137 4.046 1.00 98.19 104 GLY A C 1
ATOM 765 O O . GLY A 1 104 ? -11.551 0.686 5.146 1.00 98.19 104 GLY A O 1
ATOM 766 N N . ALA A 1 105 ? -10.556 -0.248 3.360 1.00 98.12 105 ALA A N 1
ATOM 767 C CA . ALA A 1 105 ? -9.198 -0.007 3.847 1.00 98.12 105 ALA A CA 1
ATOM 768 C C . ALA A 1 105 ? -8.901 1.497 3.993 1.00 98.12 105 ALA A C 1
ATOM 770 O O . ALA A 1 105 ? -8.377 1.916 5.025 1.00 98.12 105 ALA A O 1
ATOM 771 N N . GLY A 1 106 ? -9.290 2.316 3.009 1.00 96.56 106 GLY A N 1
ATOM 772 C CA . GLY A 1 106 ? -9.140 3.774 3.055 1.00 96.56 106 GLY A CA 1
ATOM 773 C C . GLY A 1 106 ? -9.846 4.421 4.252 1.00 96.56 106 GLY A C 1
ATOM 774 O O . GLY A 1 106 ? -9.258 5.259 4.935 1.00 96.56 106 GLY A O 1
ATOM 775 N N . HIS A 1 107 ? -11.066 3.985 4.577 1.00 96.94 107 HIS A N 1
ATOM 776 C CA . HIS A 1 107 ? -11.795 4.465 5.756 1.00 96.94 107 HIS A CA 1
ATOM 777 C C . HIS A 1 107 ? -11.083 4.126 7.070 1.00 96.94 107 HIS A C 1
ATOM 779 O O . HIS A 1 107 ? -11.003 4.979 7.956 1.00 96.94 107 HIS A O 1
ATOM 785 N N . LEU A 1 108 ? -10.536 2.913 7.192 1.00 97.94 108 LEU A N 1
ATOM 786 C CA . LEU A 1 108 ? -9.782 2.489 8.376 1.00 97.94 108 LEU A CA 1
ATOM 787 C C . LEU A 1 108 ? -8.449 3.239 8.514 1.00 97.94 108 LEU A C 1
ATOM 789 O O . LEU A 1 108 ? -8.055 3.588 9.625 1.00 97.94 108 LEU A O 1
ATOM 793 N N . ILE A 1 109 ? -7.772 3.528 7.398 1.00 96.81 109 ILE A N 1
ATOM 794 C CA . ILE A 1 109 ? -6.560 4.362 7.382 1.00 96.81 109 ILE A CA 1
ATOM 795 C C . ILE A 1 109 ? -6.896 5.791 7.818 1.00 96.81 109 ILE A C 1
ATOM 797 O O . ILE A 1 109 ? -6.202 6.345 8.666 1.00 96.81 109 ILE A O 1
ATOM 801 N N . ALA A 1 110 ? -7.977 6.375 7.298 1.00 95.12 110 ALA A N 1
ATOM 802 C CA . ALA A 1 110 ? -8.410 7.713 7.688 1.00 95.12 110 ALA A CA 1
ATOM 803 C C . ALA A 1 110 ? -8.797 7.788 9.176 1.00 95.12 110 ALA A C 1
ATOM 805 O O . ALA A 1 110 ? -8.471 8.765 9.845 1.00 95.12 110 ALA A O 1
ATOM 806 N N . GLU A 1 111 ? -9.458 6.757 9.713 1.00 95.94 111 GLU A N 1
ATOM 807 C CA . GLU A 1 111 ? -9.761 6.665 11.147 1.00 95.94 111 GLU A CA 1
ATOM 808 C C . GLU A 1 111 ? -8.489 6.583 11.993 1.00 95.94 111 GLU A C 1
ATOM 810 O O . GLU A 1 111 ? -8.344 7.332 12.956 1.00 95.94 111 GLU A O 1
ATOM 815 N N . LEU A 1 112 ? -7.526 5.745 11.600 1.00 96.44 112 LEU A N 1
ATOM 816 C CA . LEU A 1 112 ? -6.226 5.691 12.263 1.00 96.44 112 LEU A CA 1
ATOM 817 C C . LEU A 1 112 ? -5.535 7.061 12.261 1.00 96.44 112 LEU A C 1
ATOM 819 O O . LEU A 1 112 ? -5.028 7.480 13.300 1.00 96.44 112 LEU A O 1
ATOM 823 N N . GLY A 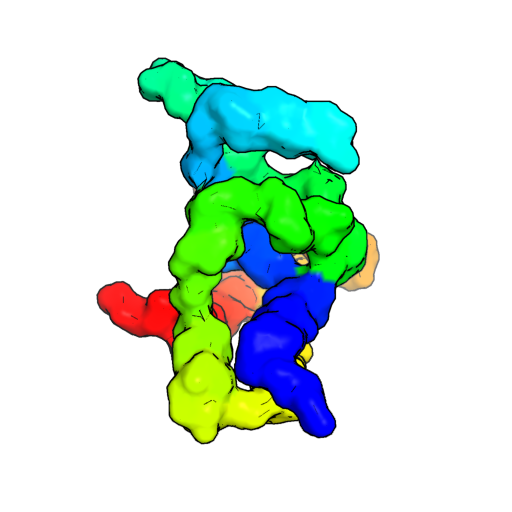1 113 ? -5.538 7.759 11.122 1.00 95.12 113 GLY A N 1
ATOM 824 C CA . GLY A 1 113 ? -4.972 9.101 10.992 1.00 95.12 113 GLY A CA 1
ATOM 825 C C . GLY A 1 113 ? -5.625 10.092 11.953 1.00 95.12 113 GLY A C 1
ATOM 826 O O . GLY A 1 113 ? -4.925 10.746 12.722 1.00 95.12 113 GLY A O 1
ATOM 827 N N . ARG A 1 114 ? -6.963 10.120 12.010 1.00 94.88 114 ARG A N 1
AT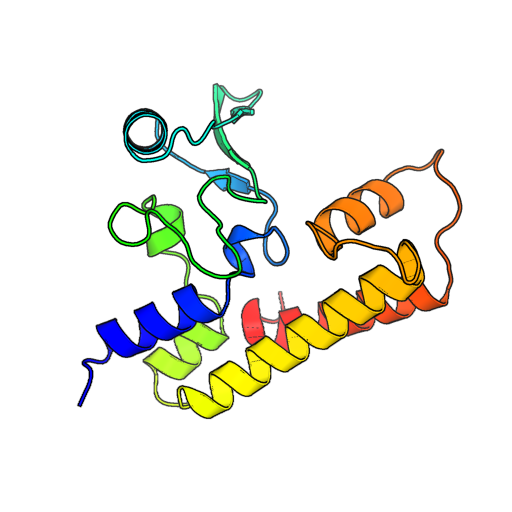OM 828 C CA . ARG A 1 114 ? -7.706 10.966 12.958 1.00 94.88 114 ARG A CA 1
ATOM 829 C C . ARG A 1 114 ? -7.355 10.667 14.411 1.00 94.88 114 ARG A C 1
ATOM 831 O O . ARG A 1 114 ? -7.080 11.593 15.167 1.00 94.88 114 ARG A O 1
ATOM 838 N N . CYS A 1 115 ? -7.349 9.394 14.798 1.00 94.50 115 CYS A N 1
ATOM 839 C CA . CYS A 1 115 ? -7.066 8.982 16.170 1.00 94.50 115 CYS A CA 1
ATOM 840 C C . CYS A 1 115 ? -5.608 9.223 16.589 1.00 94.50 115 CYS A C 1
ATOM 842 O O . CYS A 1 115 ? -5.342 9.442 17.767 1.00 94.50 115 CYS A O 1
ATOM 844 N N . ALA A 1 116 ? -4.655 9.118 15.659 1.00 93.38 116 ALA A N 1
ATOM 845 C CA . ALA A 1 116 ? -3.227 9.223 15.959 1.00 93.38 116 ALA A CA 1
ATOM 846 C C . ALA A 1 116 ? -2.673 10.645 15.801 1.00 93.38 116 ALA A C 1
ATOM 848 O O . ALA A 1 116 ? -1.796 11.043 16.565 1.00 93.38 116 ALA A O 1
ATOM 849 N N . PHE A 1 117 ? -3.156 11.389 14.804 1.00 93.12 117 PHE A N 1
ATOM 850 C CA . PHE A 1 117 ? -2.575 12.658 14.352 1.00 93.12 117 PHE A CA 1
ATOM 851 C C . PHE A 1 117 ? -3.574 13.825 14.358 1.00 93.12 117 PHE A C 1
ATOM 853 O O . PHE A 1 117 ? -3.178 14.972 14.164 1.00 93.12 117 PHE A O 1
ATOM 860 N N . GLY A 1 118 ? -4.855 13.557 14.625 1.00 91.31 118 GLY A N 1
ATOM 861 C CA . GLY A 1 118 ? -5.913 14.562 14.680 1.00 91.31 118 GLY A CA 1
ATOM 862 C C . GLY A 1 118 ? -6.617 14.799 13.340 1.00 91.31 118 GLY A C 1
ATOM 863 O O . GLY A 1 118 ? -6.266 14.250 12.300 1.00 91.31 118 GLY A O 1
ATOM 864 N N . ALA A 1 119 ? -7.657 15.637 13.367 1.00 85.00 119 ALA A N 1
ATOM 865 C CA . ALA A 1 119 ? -8.553 15.852 12.225 1.00 85.00 119 ALA A CA 1
ATOM 866 C C . ALA A 1 119 ? -7.931 16.628 11.046 1.00 85.00 119 ALA A C 1
ATOM 868 O O . ALA A 1 119 ? -8.502 16.623 9.962 1.00 85.00 119 ALA A O 1
ATOM 869 N N . GLN A 1 120 ? -6.801 17.307 11.266 1.00 80.44 120 GLN A N 1
ATOM 870 C CA . GLN A 1 120 ? -6.101 18.112 10.253 1.00 80.44 120 GLN A CA 1
ATOM 871 C C . GLN A 1 120 ? -4.992 17.331 9.532 1.00 80.44 120 GLN A C 1
ATOM 873 O O . GLN A 1 120 ? -4.232 17.916 8.765 1.00 80.44 120 GLN A O 1
ATOM 878 N N . ASP A 1 121 ? -4.859 16.033 9.810 1.00 86.00 121 ASP A N 1
ATOM 879 C CA . ASP A 1 121 ? -3.869 15.189 9.154 1.00 86.00 121 ASP A CA 1
ATOM 880 C C . ASP A 1 121 ? -4.114 15.127 7.641 1.00 86.00 121 ASP A C 1
ATOM 882 O O . ASP A 1 121 ? -5.245 14.955 7.185 1.00 86.00 121 ASP A O 1
ATOM 886 N N . ASP A 1 122 ? -3.042 15.233 6.860 1.00 80.38 122 ASP A N 1
ATOM 887 C CA . ASP A 1 122 ? -3.095 15.184 5.396 1.00 80.38 122 ASP A CA 1
ATOM 888 C C . ASP A 1 122 ? -3.337 13.764 4.843 1.00 80.38 122 ASP A C 1
ATOM 890 O O . ASP A 1 122 ? -3.445 13.575 3.630 1.00 80.38 122 ASP A O 1
ATOM 894 N N . GLY A 1 123 ? -3.419 12.753 5.717 1.00 82.44 123 GLY A N 1
ATOM 895 C CA . GLY A 1 123 ? -3.620 11.352 5.360 1.00 82.44 123 GLY A CA 1
ATOM 896 C C . GLY A 1 123 ? -2.380 10.693 4.755 1.00 82.44 123 GLY A C 1
ATOM 897 O O . GLY A 1 123 ? -2.422 9.522 4.364 1.00 82.44 123 GLY A O 1
ATOM 898 N N . MET A 1 124 ? -1.254 11.403 4.679 1.00 81.81 124 MET A N 1
ATOM 899 C CA . MET A 1 124 ? -0.068 10.925 3.988 1.00 81.81 124 MET A CA 1
ATOM 900 C C . MET A 1 124 ? 0.738 9.990 4.880 1.00 81.81 124 MET A C 1
ATOM 902 O O . MET A 1 124 ? 1.138 10.332 5.995 1.00 81.81 124 MET A O 1
ATOM 906 N N . ALA A 1 125 ? 1.004 8.789 4.355 1.00 85.88 125 ALA A N 1
ATOM 907 C CA . ALA A 1 125 ? 1.829 7.766 4.996 1.00 85.88 125 ALA A CA 1
ATOM 908 C C . ALA A 1 125 ? 1.404 7.438 6.445 1.00 85.88 125 ALA A C 1
ATOM 910 O O . ALA A 1 125 ? 2.248 7.082 7.272 1.00 85.88 125 ALA A O 1
ATOM 911 N N . VAL A 1 126 ? 0.100 7.527 6.750 1.00 92.81 126 VAL A N 1
ATOM 912 C CA . VAL A 1 126 ? -0.477 7.341 8.098 1.00 92.81 126 VAL A CA 1
ATOM 913 C C . VAL A 1 126 ? 0.058 6.083 8.776 1.00 92.81 126 VAL A C 1
ATOM 915 O O . VAL A 1 126 ? 0.531 6.129 9.909 1.00 92.81 126 VAL A O 1
ATOM 918 N N . VAL A 1 127 ? 0.046 4.952 8.067 1.00 93.06 127 VAL A N 1
ATOM 919 C CA . VAL A 1 127 ? 0.478 3.662 8.618 1.00 93.06 127 VAL A CA 1
ATOM 920 C C . VAL A 1 127 ? 1.980 3.647 8.917 1.00 93.06 127 VAL A C 1
ATOM 922 O O . VAL A 1 127 ? 2.396 3.112 9.944 1.00 93.06 127 VAL A O 1
ATOM 925 N N . ALA A 1 128 ? 2.805 4.229 8.044 1.00 89.44 128 ALA A N 1
ATOM 926 C CA . ALA A 1 128 ? 4.250 4.294 8.247 1.00 89.44 128 ALA A CA 1
ATOM 927 C C . ALA A 1 128 ? 4.602 5.197 9.438 1.00 89.44 128 ALA A C 1
ATOM 929 O O . ALA A 1 128 ? 5.370 4.790 10.309 1.00 89.44 128 ALA A O 1
ATOM 930 N N . ARG A 1 129 ? 3.973 6.375 9.519 1.00 91.00 129 ARG A N 1
ATOM 931 C CA . ARG A 1 129 ? 4.123 7.317 10.637 1.00 91.00 129 ARG A CA 1
ATOM 932 C C . ARG A 1 129 ? 3.672 6.696 11.956 1.00 91.00 129 ARG A C 1
ATOM 934 O O . ARG A 1 129 ? 4.382 6.794 12.951 1.00 91.00 129 ARG A O 1
ATOM 941 N N . PHE A 1 130 ? 2.539 5.991 11.956 1.00 92.88 130 PHE A N 1
ATOM 942 C CA . PHE A 1 130 ? 2.038 5.324 13.156 1.00 92.88 130 PHE A CA 1
ATOM 943 C C . PHE A 1 130 ? 2.996 4.228 13.630 1.00 92.88 130 PHE A C 1
ATOM 945 O O . PHE A 1 130 ? 3.292 4.147 14.817 1.00 92.88 130 PHE A O 1
ATOM 952 N N . ARG A 1 131 ? 3.524 3.408 12.710 1.00 90.31 131 ARG A N 1
ATOM 953 C CA . ARG A 1 131 ? 4.528 2.385 13.045 1.00 90.31 131 ARG A CA 1
ATOM 954 C C . ARG A 1 131 ? 5.784 3.004 13.654 1.00 90.31 131 ARG A C 1
ATOM 956 O O . ARG A 1 131 ? 6.267 2.468 14.641 1.00 90.31 131 ARG A O 1
ATOM 963 N N . ALA A 1 132 ? 6.274 4.117 13.103 1.00 88.69 132 ALA A N 1
ATOM 964 C CA . ALA A 1 132 ? 7.443 4.813 13.636 1.00 88.69 132 ALA A CA 1
ATOM 965 C C . ALA A 1 132 ? 7.219 5.277 15.085 1.00 88.69 132 ALA A C 1
ATOM 967 O O . ALA A 1 132 ? 8.048 4.984 15.944 1.00 88.69 132 ALA A O 1
ATOM 968 N N . LEU A 1 133 ? 6.065 5.893 15.376 1.00 88.56 133 LEU A N 1
ATOM 969 C CA . LEU A 1 133 ? 5.692 6.266 16.746 1.00 88.56 133 LEU A CA 1
ATOM 970 C C . LEU A 1 133 ? 5.537 5.050 17.665 1.00 88.56 133 LEU A C 1
ATOM 972 O O . LEU A 1 133 ? 5.971 5.081 18.807 1.00 88.56 133 LEU A O 1
ATOM 976 N N . ALA A 1 134 ? 4.934 3.965 17.176 1.00 86.25 134 ALA A N 1
ATOM 977 C CA . ALA A 1 134 ? 4.731 2.753 17.968 1.00 86.25 134 ALA A CA 1
ATOM 978 C C . ALA A 1 134 ? 6.046 2.051 18.349 1.00 86.25 134 ALA A C 1
ATOM 980 O O . ALA A 1 134 ? 6.070 1.295 19.318 1.00 86.25 134 ALA A O 1
ATOM 981 N N . THR A 1 135 ? 7.118 2.271 17.583 1.00 86.44 135 THR A N 1
ATOM 982 C CA . THR A 1 135 ? 8.458 1.732 17.861 1.00 86.44 135 THR A CA 1
ATOM 983 C C . THR A 1 135 ? 9.351 2.672 18.667 1.00 86.44 135 THR A C 1
ATOM 985 O O . THR A 1 135 ? 10.407 2.243 19.126 1.00 86.44 135 THR A O 1
ATOM 988 N N . ASP A 1 136 ? 8.957 3.934 18.831 1.00 85.88 136 ASP A N 1
ATOM 989 C CA . ASP A 1 136 ? 9.712 4.919 19.598 1.00 85.88 136 ASP A CA 1
ATOM 990 C C . ASP A 1 136 ? 9.442 4.732 21.097 1.00 85.88 136 ASP A C 1
ATOM 992 O O . ASP A 1 136 ? 8.416 5.157 21.627 1.00 85.88 136 ASP A O 1
ATOM 996 N N . ALA A 1 137 ? 10.371 4.070 21.791 1.00 77.25 137 ALA A N 1
ATOM 997 C CA . ALA A 1 137 ? 10.270 3.816 23.228 1.00 77.25 137 ALA A CA 1
ATOM 998 C C . ALA A 1 137 ? 10.354 5.102 24.070 1.00 77.25 137 ALA A C 1
ATOM 1000 O O . ALA A 1 137 ? 9.975 5.095 25.241 1.00 77.25 137 ALA A O 1
ATOM 1001 N N . GLN A 1 138 ? 10.867 6.185 23.487 1.00 80.00 138 GLN A N 1
ATOM 1002 C CA . GLN A 1 138 ? 10.996 7.501 24.102 1.00 80.00 138 GLN A CA 1
ATOM 1003 C C . GLN A 1 138 ? 9.864 8.448 23.669 1.00 80.00 138 GLN A C 1
ATOM 1005 O O . GLN A 1 138 ? 9.764 9.563 24.185 1.00 80.00 138 GLN A O 1
ATOM 1010 N N . GLY A 1 139 ? 9.013 8.007 22.740 1.00 72.50 139 GLY A N 1
ATOM 1011 C CA . GLY A 1 139 ? 7.909 8.774 22.190 1.00 72.50 139 GLY A CA 1
ATOM 1012 C C . GLY A 1 139 ? 6.708 8.884 23.137 1.00 72.50 139 GLY A C 1
ATOM 1013 O O . GLY A 1 139 ? 6.598 8.163 24.135 1.00 72.50 139 GLY A O 1
ATOM 1014 N N . PRO A 1 140 ? 5.762 9.790 22.836 1.00 75.31 140 PRO A N 1
ATOM 1015 C CA . PRO A 1 140 ? 4.530 9.905 23.602 1.00 75.31 140 PRO A CA 1
ATOM 1016 C C . PRO A 1 140 ? 3.706 8.616 23.506 1.00 75.31 140 PRO A C 1
ATOM 1018 O O . PRO A 1 140 ? 3.613 7.981 22.453 1.00 75.31 140 PRO A O 1
ATOM 1021 N N . ALA A 1 141 ? 3.044 8.253 24.607 1.00 80.88 141 ALA A N 1
ATOM 1022 C CA . ALA A 1 141 ? 2.143 7.111 24.618 1.00 80.88 141 ALA A CA 1
ATOM 1023 C C . ALA A 1 141 ? 1.008 7.314 23.600 1.00 80.88 141 ALA A C 1
ATOM 1025 O O . ALA A 1 141 ? 0.281 8.306 23.645 1.00 80.88 141 ALA A O 1
ATOM 1026 N N . LEU A 1 142 ? 0.830 6.343 22.702 1.00 84.62 142 LEU A N 1
ATOM 1027 C CA . LEU A 1 142 ? -0.226 6.400 21.692 1.00 84.62 142 LEU A CA 1
ATOM 1028 C C . LEU A 1 142 ? -1.626 6.435 22.342 1.00 84.62 142 LEU A C 1
ATOM 1030 O O . LEU A 1 142 ? -1.855 5.721 23.328 1.00 84.62 142 LEU A O 1
ATOM 1034 N N . PRO A 1 143 ? -2.596 7.182 21.787 1.00 90.94 143 PRO A N 1
ATOM 1035 C CA . PRO A 1 143 ? -3.982 7.131 22.243 1.00 90.94 143 PRO A CA 1
ATOM 1036 C C . PRO A 1 143 ? -4.565 5.714 22.152 1.00 90.94 143 PRO A C 1
ATOM 1038 O O . PRO A 1 143 ? -4.260 4.943 21.235 1.00 90.94 143 PRO A O 1
ATOM 1041 N N . ALA A 1 144 ? -5.431 5.346 23.101 1.00 92.69 144 ALA A N 1
ATOM 1042 C CA . ALA A 1 144 ? -6.049 4.018 23.116 1.00 92.69 144 ALA A CA 1
ATOM 1043 C C . ALA A 1 144 ? -6.923 3.769 21.876 1.00 92.69 144 ALA A C 1
ATOM 1045 O O . ALA A 1 144 ? -6.917 2.663 21.338 1.00 92.69 144 ALA A O 1
ATOM 1046 N N . GLU A 1 145 ? -7.630 4.794 21.396 1.00 94.94 145 GLU A N 1
ATOM 1047 C CA . GLU A 1 145 ? -8.361 4.747 20.126 1.00 94.94 145 GLU A CA 1
ATOM 1048 C C . GLU A 1 145 ? -7.457 4.496 18.920 1.00 94.94 145 GLU A C 1
ATOM 1050 O O . GLU A 1 145 ? -7.777 3.623 18.118 1.00 94.94 145 GLU A O 1
ATOM 1055 N N . ALA A 1 146 ? -6.293 5.145 18.837 1.00 95.25 146 ALA A N 1
ATOM 1056 C CA . ALA A 1 146 ? -5.358 4.954 17.732 1.00 95.25 146 ALA A CA 1
ATOM 1057 C C . ALA A 1 146 ? -4.840 3.510 17.674 1.00 95.25 146 ALA A C 1
ATOM 1059 O O . ALA A 1 146 ? -4.789 2.902 16.605 1.00 95.25 146 ALA A O 1
ATOM 1060 N N . ARG A 1 147 ? -4.543 2.908 18.836 1.00 94.06 147 ARG A N 1
ATOM 1061 C CA . ARG A 1 147 ? -4.190 1.480 18.917 1.00 94.06 147 ARG A CA 1
ATOM 1062 C C . ARG A 1 147 ? -5.326 0.574 18.438 1.00 94.06 147 ARG A C 1
ATOM 1064 O O . ARG A 1 147 ? -5.069 -0.360 17.682 1.00 94.06 147 ARG A O 1
ATOM 1071 N N . ARG A 1 148 ? -6.573 0.838 18.847 1.00 96.31 148 ARG A N 1
ATOM 1072 C CA . ARG A 1 148 ? -7.741 0.058 18.392 1.00 96.31 148 ARG A CA 1
ATOM 1073 C C . ARG A 1 148 ? -7.958 0.192 16.884 1.00 96.31 148 ARG A C 1
ATOM 1075 O O . ARG A 1 148 ? -8.139 -0.823 16.218 1.00 96.31 148 ARG A O 1
ATOM 1082 N N . ALA A 1 149 ? -7.885 1.410 16.350 1.00 96.88 149 ALA A N 1
ATOM 1083 C CA . ALA A 1 149 ? -8.000 1.675 14.918 1.00 96.88 149 ALA A CA 1
ATOM 1084 C C . ALA A 1 149 ? -6.902 0.949 14.126 1.00 96.88 149 ALA A C 1
ATOM 1086 O O . ALA A 1 149 ? -7.183 0.315 13.110 1.00 96.88 149 ALA A O 1
ATOM 1087 N N . PHE A 1 150 ? -5.663 0.951 14.628 1.00 96.31 150 PHE A N 1
ATOM 1088 C CA . PHE A 1 150 ? -4.562 0.228 13.998 1.00 96.31 150 PHE A CA 1
ATOM 1089 C C . PHE A 1 150 ? -4.790 -1.287 13.974 1.00 96.31 150 PHE A C 1
ATOM 1091 O O . PHE A 1 150 ? -4.559 -1.915 12.942 1.00 96.31 150 PHE A O 1
ATOM 1098 N N . LEU A 1 151 ? -5.267 -1.877 15.075 1.00 95.81 151 LEU A N 1
ATOM 1099 C CA . LEU A 1 151 ? -5.596 -3.306 15.143 1.00 95.81 151 LEU A CA 1
ATOM 1100 C C . LEU A 1 151 ? -6.730 -3.679 14.179 1.00 95.81 151 LEU A C 1
ATOM 1102 O O . LEU A 1 151 ? -6.622 -4.684 13.477 1.00 95.81 151 LEU A O 1
ATOM 1106 N N . ALA A 1 152 ? -7.777 -2.852 14.096 1.00 97.50 152 ALA A N 1
ATOM 1107 C CA . ALA A 1 152 ? -8.862 -3.036 13.134 1.00 97.50 152 ALA A CA 1
ATOM 1108 C C . ALA A 1 152 ? -8.345 -2.980 11.687 1.00 97.50 152 ALA A C 1
ATOM 1110 O O . ALA A 1 152 ? -8.668 -3.853 10.880 1.00 97.50 152 ALA A O 1
ATOM 1111 N N . LEU A 1 153 ? -7.475 -2.010 11.377 1.00 97.69 153 LEU A N 1
ATOM 1112 C CA . LEU A 1 153 ? -6.810 -1.921 10.081 1.00 97.69 153 LEU A CA 1
ATOM 1113 C C . LEU A 1 153 ? -5.949 -3.160 9.800 1.00 97.69 153 LEU A C 1
ATOM 1115 O O . LEU A 1 153 ? -6.035 -3.703 8.704 1.00 97.69 153 LEU A O 1
ATOM 1119 N N . GLN A 1 154 ? -5.144 -3.640 10.756 1.00 96.19 154 GLN A N 1
ATOM 1120 C CA . GLN A 1 154 ? -4.334 -4.847 10.542 1.00 96.19 154 GLN A CA 1
ATOM 1121 C C . GLN A 1 154 ? -5.215 -6.061 10.237 1.00 96.19 154 GLN A C 1
ATOM 1123 O O . GLN A 1 154 ? -4.986 -6.721 9.229 1.00 96.19 154 GLN A O 1
ATOM 1128 N N . ALA A 1 155 ? -6.266 -6.299 11.027 1.00 97.12 155 ALA A N 1
ATOM 1129 C CA . ALA A 1 155 ? -7.189 -7.408 10.796 1.00 97.12 155 ALA A CA 1
ATOM 1130 C C . ALA A 1 155 ? -7.849 -7.338 9.406 1.00 97.12 155 ALA A C 1
ATOM 1132 O O . ALA A 1 155 ? -7.980 -8.357 8.725 1.00 97.12 155 ALA A O 1
ATOM 1133 N N . TYR A 1 156 ? -8.223 -6.136 8.960 1.00 98.25 156 TYR A N 1
ATOM 1134 C CA . TYR A 1 156 ? -8.789 -5.919 7.630 1.00 98.25 156 TYR A CA 1
ATOM 1135 C C . TYR A 1 156 ? -7.771 -6.191 6.513 1.00 98.25 156 TYR A C 1
ATOM 1137 O O . TYR A 1 156 ? -8.069 -6.905 5.554 1.00 98.25 156 TYR A O 1
ATOM 1145 N N . LEU A 1 157 ? -6.549 -5.664 6.650 1.00 97.56 157 LEU A N 1
ATOM 1146 C CA . LEU A 1 157 ? -5.474 -5.866 5.678 1.00 97.56 157 LEU A CA 1
ATOM 1147 C C . LEU A 1 157 ? -5.047 -7.333 5.589 1.00 97.56 157 LEU A C 1
ATOM 1149 O O . LEU A 1 157 ? -4.784 -7.834 4.497 1.00 97.56 157 LEU A O 1
ATOM 1153 N N . ASP A 1 158 ? -5.005 -8.037 6.714 1.00 96.81 158 ASP A N 1
ATOM 1154 C CA . ASP A 1 158 ? -4.647 -9.451 6.754 1.00 96.81 158 ASP A CA 1
ATOM 1155 C C . ASP A 1 158 ? -5.737 -10.312 6.104 1.00 96.81 158 ASP A C 1
ATOM 1157 O O . ASP A 1 158 ? -5.423 -11.223 5.340 1.00 96.81 158 ASP A O 1
ATOM 1161 N N . ARG A 1 159 ? -7.017 -9.974 6.310 1.00 96.81 159 ARG A N 1
ATOM 1162 C CA . ARG A 1 159 ? -8.142 -10.662 5.662 1.00 96.81 159 ARG A CA 1
ATOM 1163 C C . ARG A 1 159 ? -8.167 -10.474 4.145 1.00 96.81 159 ARG A C 1
ATOM 1165 O O . ARG A 1 159 ? -8.444 -11.432 3.435 1.00 96.81 159 ARG A O 1
ATOM 1172 N N . HIS A 1 160 ? -7.932 -9.255 3.661 1.00 97.62 160 HIS A N 1
ATOM 1173 C CA . HIS A 1 160 ? -8.226 -8.897 2.269 1.00 97.62 160 HIS A CA 1
ATOM 1174 C C . HIS A 1 160 ? -6.998 -8.688 1.376 1.00 97.62 160 HIS A C 1
ATOM 1176 O O . HIS A 1 160 ? -7.130 -8.716 0.157 1.00 97.62 160 HIS A O 1
ATOM 1182 N N . PHE A 1 161 ? -5.804 -8.474 1.937 1.00 97.44 161 PHE A N 1
ATOM 1183 C CA . PHE A 1 161 ? -4.622 -8.098 1.150 1.00 97.44 161 PHE A CA 1
ATOM 1184 C C . PHE A 1 161 ? -3.397 -8.978 1.404 1.00 97.44 161 PHE A C 1
ATOM 1186 O O . PHE A 1 161 ? -2.656 -9.242 0.461 1.00 97.44 161 PHE A O 1
ATOM 1193 N N . ARG A 1 162 ? -3.147 -9.424 2.641 1.00 94.50 162 ARG A N 1
ATOM 1194 C CA . ARG A 1 162 ? -1.883 -10.103 2.999 1.00 94.50 162 ARG A CA 1
ATOM 1195 C C . ARG A 1 162 ? -2.015 -11.604 3.243 1.00 94.50 162 ARG A C 1
ATOM 1197 O O . ARG A 1 162 ? -1.035 -12.316 3.058 1.00 94.50 162 ARG A O 1
ATOM 1204 N N . GLY A 1 163 ? -3.191 -12.056 3.670 1.00 82.38 163 GLY A N 1
ATOM 1205 C CA . GLY A 1 163 ? -3.407 -13.398 4.201 1.00 82.38 163 GLY A CA 1
ATOM 1206 C C . GLY A 1 163 ? -3.001 -13.517 5.662 1.00 82.38 163 GLY A C 1
ATOM 1207 O O . GLY A 1 163 ? -2.227 -12.713 6.188 1.00 82.38 163 GLY A O 1
ATOM 1208 N N . ARG A 1 164 ? -3.552 -14.533 6.333 1.00 61.19 164 ARG A N 1
ATOM 1209 C CA . ARG A 1 164 ? -3.072 -14.946 7.653 1.00 61.19 164 ARG A CA 1
ATOM 1210 C C . ARG A 1 164 ? -1.682 -15.551 7.473 1.00 61.19 164 ARG A C 1
ATOM 1212 O O . ARG A 1 164 ? -1.537 -16.500 6.708 1.00 61.19 164 ARG A O 1
ATOM 1219 N N . ARG A 1 165 ? -0.683 -14.963 8.130 1.00 49.41 165 ARG A N 1
ATOM 1220 C CA . ARG A 1 165 ? 0.622 -15.606 8.314 1.00 49.41 165 ARG A CA 1
ATOM 1221 C C . ARG A 1 165 ? 0.525 -16.708 9.355 1.00 49.41 165 ARG A C 1
ATOM 1223 O O . ARG A 1 165 ? -0.306 -16.546 10.278 1.00 49.41 165 ARG A O 1
#

Secondary structure (DSSP, 8-state):
---HHHHHHHHHHHH-TTTSSSS-SEEEE-HHHHHHHHHHH----EEPTTS-EEEESS-TTEETTEETTSTT--HHHHH---HHHHHHHTTSS-HHHHHHHHHHHHHHHHHHHHHHH-TT---TTHHHHHHHHHH-TTSPPPPHHHHHHHHHHHHHHIIIII---

Foldseek 3Di:
DDDLVVLLLVLQQLFQCVQLQNLHFKDWADPVLQVVCCVQQVWHWDQDPVRTTIRGPNTSQDDPSGRVCSVSDGPRVVPDAWQLSVCSSVVVADSVRSSVLSVVLVVLLQQLCCQFPNDPDPSGSSNVVVVVQVPPPVHDDRDPSNVVSVVVSVVSCCVRTHDDD